Protein AF-A0A2Y9LVT1-F1 (afdb_monomer_lite)

pLDDT: mean 80.11, std 20.5, range [36.34, 97.75]

Secondary structure (DSSP, 8-state):
-------------------PPPGGG-HHHHHHHHHHHHHHHHHHHHHHHHHHHTPPPP-SS--HHHHHHHHHHHHHHHHHHHHHHHHHHHHHHHHHHHHHHHHHHH-TT-HHHHHHHHHHHHHHHHHHHHHHHHHHHHHHHHHHHHHHTHHHHH--S--GGGGG-

Foldseek 3Di:
DDDDDDDPPPPPPPDDPQPDPPPVPDVVVVVVLVVVLVVLLVVLVVVLVLLVVLQDDDDPDLCQLVVLSVVLNVLSVVVNVVSVVVVVVVVVLVVVLVVLSVVCSVCVVPCVSVVVNVVSVVVVVVVSVVVVVVSVVSVVVSVVSCVVSVVSSNPVGDDPVVVPD

InterPro domains:
  IPR003186 Proteasome activator PA28, C-terminal domain [PF02252] (46-162)
  IPR009077 Proteasome activator PA28 [PTHR10660] (46-165)
  IPR036252 Proteasome activator superfamily [SSF47216] (45-164)
  IPR036997 Proteasome activator PA28, C-terminal domain superfamily [G3DSA:1.20.120.180] (32-158)

Organism: Delphinapterus leucas (NCBI:txid9749)

Sequence (165 aa):
MGKLAGSLRNSSISFPSTPRPPVLISGDLQKRPRSSYVYFGLLTLQVKMWVQLLIPRIEDGNNFGVSIQEETVAELRTVESEAASYLDQISRYYITRAKLVSKIAKYPHVEDYRRTVTEIDEKEYISLRLIISELRNQYVTLHDMILKNIEKIKRPRSSNAETLY

Radius of gyration: 28.28 Å; chains: 1; bounding box: 69×36×105 Å

Structure (mmCIF, N/CA/C/O backbone):
data_AF-A0A2Y9LVT1-F1
#
_entry.id   AF-A0A2Y9LVT1-F1
#
loop_
_atom_site.group_PDB
_atom_site.id
_atom_site.type_symbol
_atom_site.label_atom_id
_atom_site.label_alt_id
_atom_site.label_comp_id
_atom_site.label_asym_id
_atom_site.label_entity_id
_atom_site.label_seq_id
_atom_site.pdbx_PDB_ins_code
_atom_site.Cartn_x
_atom_site.Cartn_y
_atom_site.Cartn_z
_atom_site.occupancy
_atom_site.B_iso_or_equiv
_atom_site.auth_seq_id
_atom_site.auth_comp_id
_atom_site.auth_asym_id
_atom_site.auth_atom_id
_atom_site.pdbx_PDB_model_num
ATOM 1 N N . MET A 1 1 ? -35.784 -26.042 62.920 1.00 41.91 1 MET A N 1
ATOM 2 C CA . MET A 1 1 ? -35.788 -26.937 61.742 1.00 41.91 1 MET A CA 1
ATOM 3 C C . MET A 1 1 ? -37.006 -26.537 60.903 1.00 41.91 1 MET A C 1
ATOM 5 O O . MET A 1 1 ? -38.100 -26.892 61.294 1.00 41.91 1 MET A O 1
ATOM 9 N N . GLY A 1 2 ? -36.978 -25.564 59.982 1.00 36.59 2 GLY A N 1
ATOM 10 C CA . GLY A 1 2 ? -36.187 -25.468 58.742 1.00 36.59 2 GLY A CA 1
ATOM 11 C C . GLY A 1 2 ? -36.855 -26.337 57.660 1.00 36.59 2 GLY A C 1
ATOM 12 O O . GLY A 1 2 ? -37.036 -27.512 57.923 1.00 36.59 2 GLY A O 1
ATOM 13 N N . LYS A 1 3 ? -37.264 -25.894 56.464 1.00 39.81 3 LYS A N 1
ATOM 14 C CA . LYS A 1 3 ? -37.163 -24.628 55.719 1.00 39.81 3 LYS A CA 1
ATOM 15 C C . LYS A 1 3 ? -38.297 -24.591 54.674 1.00 39.81 3 LYS A C 1
ATOM 17 O O . LYS A 1 3 ? -38.760 -2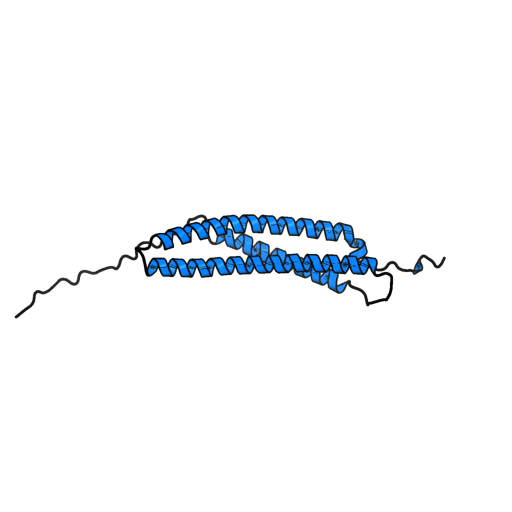5.627 54.211 1.00 39.81 3 LYS A O 1
ATOM 22 N N . LEU A 1 4 ? -38.683 -23.369 54.318 1.00 37.81 4 LEU A N 1
ATOM 23 C CA . LEU A 1 4 ? -39.659 -22.969 53.304 1.00 37.81 4 LEU A CA 1
ATOM 24 C C . LEU A 1 4 ? -39.306 -23.489 51.898 1.00 37.81 4 LEU A C 1
ATOM 26 O O . LEU A 1 4 ? -38.165 -23.354 51.453 1.00 37.81 4 LEU A O 1
ATOM 30 N N . ALA A 1 5 ? -40.306 -24.012 51.185 1.00 40.06 5 ALA A N 1
ATOM 31 C CA . ALA A 1 5 ? -40.235 -24.333 49.763 1.00 40.06 5 ALA A CA 1
ATOM 32 C C . ALA A 1 5 ? -40.206 -23.031 48.939 1.00 40.06 5 ALA A C 1
ATOM 34 O O . ALA A 1 5 ? -41.233 -22.415 48.658 1.00 40.06 5 ALA A O 1
ATOM 35 N N . GLY A 1 6 ? -38.997 -22.575 48.611 1.00 37.78 6 GLY A N 1
ATOM 36 C CA . GLY A 1 6 ? -38.748 -21.410 47.772 1.00 37.78 6 GLY A CA 1
ATOM 37 C C . GLY A 1 6 ? -38.810 -21.754 46.285 1.00 37.78 6 GLY A C 1
ATOM 38 O O . GLY A 1 6 ? -37.957 -22.466 45.769 1.00 37.78 6 GLY A O 1
ATOM 39 N N . SER A 1 7 ? -39.820 -21.194 45.623 1.00 36.34 7 SER A N 1
ATOM 40 C CA . SER A 1 7 ? -39.948 -20.936 44.185 1.00 36.34 7 SER A CA 1
ATOM 41 C C . SER A 1 7 ? -38.608 -20.819 43.433 1.00 36.34 7 SER A C 1
ATOM 43 O O . SER A 1 7 ? -37.961 -19.770 43.481 1.00 36.34 7 SER A O 1
ATOM 45 N N . LEU A 1 8 ? -38.260 -21.830 42.631 1.00 38.47 8 LEU A N 1
ATOM 46 C CA . LEU A 1 8 ? -37.285 -21.706 41.543 1.00 38.47 8 LEU A CA 1
ATOM 47 C C . LEU A 1 8 ? -37.910 -20.853 40.430 1.00 38.47 8 LEU A C 1
ATOM 49 O O . LEU A 1 8 ? -38.498 -21.354 39.476 1.00 38.47 8 LEU A O 1
ATOM 53 N N . ARG A 1 9 ? -37.836 -19.529 40.590 1.00 41.75 9 ARG A N 1
ATOM 54 C CA . ARG A 1 9 ? -38.089 -18.599 39.491 1.00 41.75 9 ARG A CA 1
ATOM 55 C C . ARG A 1 9 ? -36.982 -18.794 38.459 1.00 41.75 9 ARG A C 1
ATOM 57 O O . ARG A 1 9 ? -35.812 -18.620 38.785 1.00 41.75 9 ARG A O 1
ATOM 64 N N . ASN A 1 10 ? -37.387 -19.120 37.233 1.00 38.12 10 ASN A N 1
ATOM 65 C CA . ASN A 1 10 ? -36.616 -18.939 36.007 1.00 38.12 10 ASN A CA 1
ATOM 66 C C . ASN A 1 10 ? -35.956 -17.552 36.009 1.00 38.12 10 ASN A C 1
ATOM 68 O O . ASN A 1 10 ? -36.576 -16.555 35.643 1.00 38.12 10 ASN A O 1
ATOM 72 N N . SER A 1 11 ? -34.693 -17.477 36.408 1.00 38.66 11 SER A N 1
ATOM 73 C CA . SER A 1 11 ? -33.823 -16.357 36.083 1.00 38.66 11 SER A CA 1
ATOM 74 C C . SER A 1 11 ? -33.306 -16.587 34.668 1.00 38.66 11 SER A C 1
ATOM 76 O O . SER A 1 11 ? -32.186 -17.039 34.446 1.00 38.66 11 SER A O 1
ATOM 78 N N . SER A 1 12 ? -3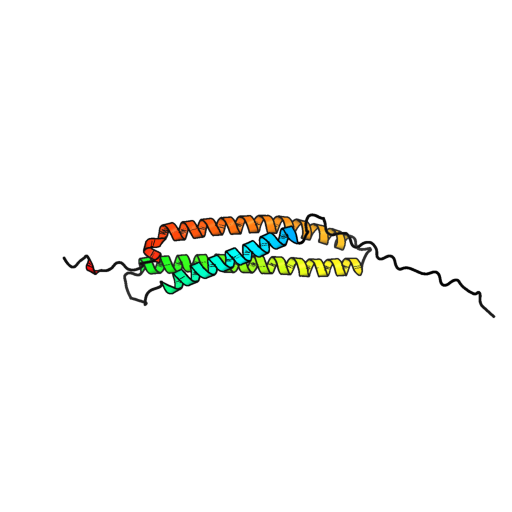4.152 -16.287 33.683 1.00 38.59 12 SER A N 1
ATOM 79 C CA . SER A 1 12 ? -33.687 -15.977 32.336 1.00 38.59 12 SER A CA 1
ATOM 80 C C . SER A 1 12 ? -32.721 -14.802 32.458 1.00 38.59 12 SER A C 1
ATOM 82 O O . SER A 1 12 ? -33.143 -13.662 32.648 1.00 38.59 12 SER A O 1
ATOM 84 N N . ILE A 1 13 ? -31.423 -15.108 32.430 1.00 40.22 13 ILE A N 1
ATOM 85 C CA . ILE A 1 13 ? -30.342 -14.134 32.331 1.00 40.22 13 ILE A CA 1
ATOM 86 C C . ILE A 1 13 ? -30.591 -13.366 31.035 1.00 40.22 13 ILE A C 1
ATOM 88 O O . ILE A 1 13 ? -30.321 -13.857 29.938 1.00 40.22 13 ILE A O 1
ATOM 92 N N . SER A 1 14 ? -31.174 -12.178 31.150 1.00 38.44 14 SER A N 1
ATOM 93 C CA . SER A 1 14 ? -31.242 -11.239 30.048 1.00 38.44 14 SER A CA 1
ATOM 94 C C . SER A 1 14 ? -29.830 -10.713 29.833 1.00 38.44 14 SER A C 1
ATOM 96 O O . SER A 1 14 ? -29.314 -9.905 30.604 1.00 38.44 14 SER A O 1
ATOM 98 N N . PHE A 1 15 ? -29.168 -11.204 28.785 1.00 37.00 15 PHE A N 1
ATOM 99 C CA . PHE A 1 15 ? -27.985 -10.530 28.274 1.00 37.00 15 PHE A CA 1
ATOM 100 C C . PHE A 1 15 ? -28.391 -9.086 27.952 1.00 37.00 15 PHE A C 1
ATOM 102 O O . PHE A 1 15 ? -29.351 -8.895 27.195 1.00 37.00 15 PHE A O 1
ATOM 109 N N . PRO A 1 16 ? -27.708 -8.065 28.504 1.00 41.47 16 PRO A N 1
ATOM 110 C CA . PRO A 1 16 ? -27.876 -6.707 28.022 1.00 41.47 16 PRO A CA 1
ATOM 111 C C . PRO A 1 16 ? -27.631 -6.757 26.523 1.00 41.47 16 PRO A C 1
ATOM 113 O O . PRO A 1 16 ? -26.606 -7.294 26.095 1.00 41.47 16 PRO A O 1
ATOM 116 N N . SER A 1 17 ? -28.589 -6.269 25.734 1.00 47.09 17 SER A N 1
ATOM 117 C CA . SER A 1 17 ? -28.469 -6.209 24.283 1.00 47.09 17 SER A CA 1
ATOM 118 C C . SER A 1 17 ? -27.091 -5.656 23.950 1.00 47.09 17 SER A C 1
ATOM 120 O O . SER A 1 17 ? -26.797 -4.502 24.276 1.00 47.09 17 SER A O 1
ATOM 122 N N . THR A 1 18 ? -26.229 -6.498 23.370 1.00 51.34 18 THR A N 1
ATOM 123 C CA . THR A 1 18 ? -24.938 -6.057 22.849 1.00 51.34 18 THR A CA 1
ATOM 124 C C . THR A 1 18 ? -25.219 -4.810 22.024 1.00 51.34 18 THR A C 1
ATOM 126 O O . THR A 1 18 ? -26.148 -4.875 21.206 1.00 51.34 18 THR A O 1
ATOM 129 N N . PRO A 1 19 ? -24.520 -3.683 22.250 1.00 48.72 19 PRO A N 1
ATOM 130 C CA . PRO A 1 19 ? -24.748 -2.488 21.455 1.00 48.72 19 PRO A CA 1
ATOM 131 C C . PRO A 1 19 ? -24.665 -2.913 19.994 1.00 48.72 19 PRO A C 1
ATOM 133 O O . PRO A 1 19 ? -23.647 -3.461 19.559 1.00 48.72 19 PRO A O 1
ATOM 136 N N . ARG A 1 20 ? -25.795 -2.796 19.282 1.00 47.16 20 ARG A N 1
ATOM 137 C CA . ARG A 1 20 ? -25.842 -3.146 17.865 1.00 47.16 20 ARG A CA 1
ATOM 138 C C . ARG A 1 20 ? -24.745 -2.310 17.214 1.00 47.16 20 ARG A C 1
ATOM 140 O O . ARG A 1 20 ? -24.685 -1.113 17.509 1.00 47.16 20 ARG A O 1
ATOM 147 N N . PRO A 1 21 ? -23.859 -2.908 16.399 1.00 47.62 21 PRO A N 1
ATOM 148 C CA . PRO A 1 21 ? -22.918 -2.103 15.642 1.00 47.62 21 PRO A CA 1
ATOM 149 C C . PRO A 1 21 ? -23.726 -1.025 14.909 1.00 47.62 21 PRO A C 1
ATOM 151 O O . PRO A 1 21 ? -24.839 -1.326 14.452 1.00 47.62 21 PRO A O 1
ATOM 154 N N . PRO A 1 22 ? -23.231 0.222 14.835 1.00 49.50 22 PRO A N 1
ATOM 155 C CA . PRO A 1 22 ? -23.868 1.234 14.015 1.00 49.50 22 PRO A CA 1
ATOM 156 C C . PRO A 1 22 ? -24.147 0.616 12.645 1.00 49.50 22 PRO A C 1
ATOM 158 O O . PRO A 1 22 ? -23.262 -0.008 12.059 1.00 49.50 22 PRO A O 1
ATOM 161 N N . VAL A 1 23 ? -25.374 0.770 12.141 1.00 48.81 23 VAL A N 1
ATOM 162 C CA . VAL A 1 23 ? -25.837 0.230 10.842 1.00 48.81 23 VAL A CA 1
ATOM 163 C C . VAL A 1 23 ? -24.877 0.593 9.687 1.00 48.81 23 VAL A C 1
ATOM 165 O O . VAL A 1 23 ? -24.838 -0.070 8.656 1.00 48.81 23 VAL A O 1
ATOM 168 N N . LEU A 1 24 ? -24.040 1.610 9.901 1.00 47.22 24 LEU A N 1
ATOM 169 C CA . LEU A 1 24 ? -23.020 2.142 9.002 1.00 47.22 24 LEU A CA 1
ATOM 170 C C . LEU A 1 24 ? -21.750 1.277 8.862 1.00 47.22 24 LEU A C 1
ATOM 172 O O . LEU A 1 24 ? -21.034 1.441 7.880 1.00 47.22 24 LEU A O 1
ATOM 176 N N . ILE A 1 25 ? -21.490 0.331 9.772 1.00 50.56 25 ILE A N 1
ATOM 177 C CA . ILE A 1 25 ? -20.399 -0.661 9.662 1.00 50.56 25 ILE A CA 1
ATOM 178 C C . ILE A 1 25 ? -21.013 -2.051 9.427 1.00 50.56 25 ILE A C 1
ATOM 180 O O . ILE A 1 25 ? -20.688 -3.043 10.078 1.00 50.56 25 ILE A O 1
ATOM 184 N N . SER A 1 26 ? -21.975 -2.135 8.503 1.00 46.28 26 SER A N 1
ATOM 185 C CA . SER A 1 26 ? -22.316 -3.421 7.890 1.00 46.28 26 SER A CA 1
ATOM 186 C C . SER A 1 26 ? -21.101 -3.914 7.101 1.00 46.28 26 SER A C 1
ATOM 188 O O . SER A 1 26 ? -20.382 -3.118 6.489 1.00 46.28 26 SER A O 1
ATOM 190 N N . GLY A 1 27 ? -20.898 -5.234 7.052 1.00 50.47 27 GLY A N 1
ATOM 191 C CA . GLY A 1 27 ? -19.828 -5.864 6.274 1.00 50.47 27 GLY A CA 1
ATOM 192 C C . GLY A 1 27 ? -19.776 -5.414 4.807 1.00 50.47 27 GLY A C 1
ATOM 193 O O . GLY A 1 27 ? -18.745 -5.565 4.164 1.00 50.47 27 GLY A O 1
ATOM 194 N N . ASP A 1 28 ? -20.834 -4.808 4.274 1.00 48.69 28 ASP A N 1
ATOM 195 C CA . ASP A 1 28 ? -20.912 -4.319 2.897 1.00 48.69 28 ASP A CA 1
ATOM 196 C C . ASP A 1 28 ? -20.039 -3.086 2.612 1.00 48.69 28 ASP A C 1
ATOM 198 O O . ASP A 1 28 ? -19.485 -2.986 1.513 1.00 48.69 28 ASP A O 1
ATOM 202 N N . LEU A 1 29 ? -19.824 -2.195 3.591 1.00 51.38 29 LEU A N 1
ATOM 203 C CA . LEU A 1 29 ? -18.945 -1.027 3.418 1.00 51.38 29 LEU A CA 1
ATOM 204 C C . LEU A 1 29 ? -17.455 -1.393 3.464 1.00 51.38 29 LEU A C 1
ATOM 206 O O . LEU A 1 29 ? -16.643 -0.637 2.946 1.00 51.38 29 LEU A O 1
ATOM 210 N N . GLN A 1 30 ? -17.099 -2.558 4.019 1.00 53.25 30 GLN A N 1
ATOM 211 C CA . GLN A 1 30 ? -15.710 -3.032 4.136 1.00 53.25 30 GLN A CA 1
ATOM 212 C C . GLN A 1 30 ? -15.376 -4.186 3.171 1.00 53.25 30 GLN A C 1
ATOM 214 O O . GLN A 1 30 ? -14.218 -4.343 2.779 1.00 53.25 30 GLN A O 1
ATOM 219 N N . LYS A 1 31 ? -16.384 -4.927 2.684 1.00 56.84 31 LYS A N 1
ATOM 220 C CA . LYS A 1 31 ? -16.257 -5.875 1.558 1.00 56.84 31 LYS A CA 1
ATOM 221 C C . LYS A 1 31 ? -15.832 -5.178 0.265 1.00 56.84 31 LYS A C 1
ATOM 223 O O . LYS A 1 31 ? -14.961 -5.693 -0.431 1.00 56.84 31 LYS A O 1
ATOM 228 N N . ARG A 1 32 ? -16.417 -4.013 -0.049 1.00 58.69 32 ARG A N 1
ATOM 229 C CA . ARG A 1 32 ? -16.071 -3.248 -1.261 1.00 58.69 32 ARG A CA 1
ATOM 230 C C . ARG A 1 32 ? -14.599 -2.796 -1.266 1.00 58.69 32 ARG A C 1
ATOM 232 O O . ARG A 1 32 ? -13.913 -3.151 -2.216 1.00 58.69 32 ARG A O 1
ATOM 239 N N . PRO A 1 33 ? -14.074 -2.139 -0.210 1.00 57.25 33 PRO A N 1
ATOM 240 C CA . PRO A 1 33 ? -12.654 -1.829 -0.090 1.00 57.25 33 PRO A CA 1
ATOM 241 C C . PRO A 1 33 ? -11.778 -3.072 -0.204 1.00 57.25 33 PRO A C 1
ATOM 243 O O . PRO A 1 33 ? -10.882 -3.074 -1.032 1.00 57.25 33 PRO A O 1
ATOM 246 N N . ARG A 1 34 ? -12.064 -4.157 0.543 1.00 60.09 34 ARG A N 1
ATOM 247 C CA . ARG A 1 34 ? -11.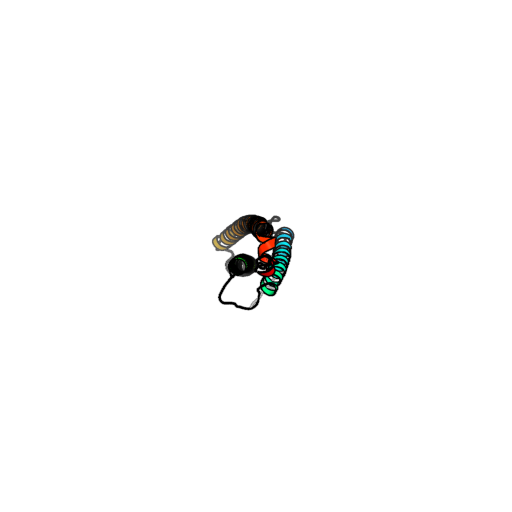311 -5.429 0.448 1.00 60.09 34 ARG A CA 1
ATOM 248 C C . ARG A 1 34 ? -11.198 -5.941 -0.980 1.00 60.09 34 ARG A C 1
ATOM 250 O O . ARG A 1 34 ? -10.104 -6.285 -1.407 1.00 60.09 34 ARG A O 1
ATOM 257 N N . SER A 1 35 ? -12.303 -5.946 -1.718 1.00 62.72 35 SER A N 1
ATOM 258 C CA . SER A 1 35 ? -12.292 -6.319 -3.129 1.00 62.72 35 SER A CA 1
ATOM 259 C C . SER A 1 35 ? -11.408 -5.373 -3.946 1.00 62.72 35 SER A C 1
ATOM 261 O O . SER A 1 35 ? -10.570 -5.844 -4.706 1.00 62.72 35 SER A O 1
ATOM 263 N N . SER A 1 36 ? -11.543 -4.057 -3.764 1.00 65.50 36 SER A N 1
ATOM 264 C CA . SER A 1 36 ? -10.721 -3.059 -4.457 1.00 65.50 36 SER A CA 1
ATOM 265 C C . SER A 1 36 ? -9.224 -3.192 -4.151 1.00 65.50 36 SER A C 1
ATOM 267 O O . SER A 1 36 ? -8.433 -3.111 -5.082 1.00 65.50 36 SER A O 1
ATOM 269 N N . TYR A 1 37 ? -8.824 -3.462 -2.900 1.00 64.50 37 TYR A N 1
ATOM 270 C CA . TYR A 1 37 ? -7.423 -3.712 -2.525 1.00 64.50 37 TYR A CA 1
ATOM 271 C C . TYR A 1 37 ? -6.860 -4.944 -3.224 1.00 64.50 37 TYR A C 1
ATOM 273 O O . TYR A 1 37 ? -5.736 -4.913 -3.710 1.00 64.50 37 TYR A O 1
ATOM 281 N N . VAL A 1 38 ? -7.636 -6.030 -3.276 1.00 68.69 38 VAL A N 1
ATOM 282 C CA . VAL A 1 38 ? -7.200 -7.279 -3.908 1.00 68.69 38 VAL A CA 1
ATOM 283 C C . VAL A 1 38 ? -7.052 -7.088 -5.414 1.00 68.69 38 VAL A C 1
ATOM 285 O O . VAL A 1 38 ? -6.027 -7.466 -5.969 1.00 68.69 38 VAL A O 1
ATOM 288 N N . TYR A 1 39 ? -8.023 -6.453 -6.077 1.00 71.38 39 TYR A N 1
ATOM 289 C CA . TYR A 1 39 ? -7.924 -6.176 -7.512 1.00 71.38 39 TYR A CA 1
ATOM 290 C C . TYR A 1 39 ? -6.782 -5.213 -7.841 1.00 71.38 39 TYR A C 1
ATOM 292 O O . TYR A 1 39 ? -6.023 -5.473 -8.771 1.00 71.38 39 TYR A O 1
ATOM 300 N N . PHE A 1 40 ? -6.629 -4.136 -7.068 1.00 74.12 40 PHE A N 1
ATOM 301 C CA . PHE A 1 40 ? -5.540 -3.183 -7.253 1.00 74.12 40 PHE A CA 1
ATOM 302 C C . PHE A 1 40 ? -4.175 -3.835 -7.006 1.00 74.12 40 PHE A C 1
ATOM 304 O O . PHE A 1 40 ? -3.288 -3.725 -7.844 1.00 74.12 40 PHE A O 1
ATOM 311 N N . GLY A 1 41 ? -4.028 -4.602 -5.923 1.00 71.88 41 GLY A N 1
ATOM 312 C CA . GLY A 1 41 ? -2.803 -5.339 -5.621 1.00 71.88 41 GLY A CA 1
ATOM 313 C C . GLY A 1 41 ? -2.441 -6.355 -6.707 1.00 71.88 41 GLY A C 1
ATOM 314 O O . GLY A 1 41 ? -1.292 -6.403 -7.137 1.00 71.88 41 GLY A O 1
ATOM 315 N N . LEU A 1 42 ? -3.414 -7.124 -7.210 1.00 75.12 42 LEU A N 1
ATOM 316 C CA . LEU A 1 42 ? -3.192 -8.068 -8.312 1.00 75.12 42 LEU A CA 1
ATOM 317 C C . LEU A 1 42 ? -2.770 -7.359 -9.604 1.00 75.12 42 LEU A C 1
ATOM 319 O O . LEU A 1 42 ? -1.868 -7.837 -10.290 1.00 75.12 42 LEU A O 1
ATOM 323 N N . LEU A 1 43 ? -3.384 -6.218 -9.922 1.00 78.06 43 LEU A N 1
ATOM 324 C CA . LEU A 1 43 ? -3.026 -5.430 -11.098 1.00 78.06 43 LEU A CA 1
ATOM 325 C C . LEU A 1 43 ? -1.601 -4.867 -10.983 1.00 78.06 43 LEU A C 1
ATOM 327 O O . LEU A 1 43 ? -0.796 -5.049 -11.896 1.00 78.06 43 LEU A O 1
ATOM 331 N N . THR A 1 44 ? -1.260 -4.248 -9.851 1.00 79.12 44 THR A N 1
ATOM 332 C CA . THR A 1 44 ? 0.084 -3.708 -9.585 1.00 79.12 44 THR A CA 1
ATOM 333 C C . THR A 1 44 ? 1.148 -4.807 -9.650 1.00 79.12 44 THR A C 1
ATOM 335 O O . THR A 1 44 ? 2.198 -4.613 -10.263 1.00 79.12 44 THR A O 1
ATOM 338 N N . LEU A 1 45 ? 0.859 -5.998 -9.111 1.00 82.25 45 LEU A N 1
ATOM 339 C CA . LEU A 1 45 ? 1.733 -7.172 -9.206 1.00 82.25 45 LEU A CA 1
ATOM 340 C C . LEU A 1 45 ? 1.976 -7.609 -10.654 1.00 82.25 45 LEU A C 1
ATOM 342 O O . LEU A 1 45 ? 3.120 -7.863 -11.029 1.00 82.25 45 LEU A O 1
ATOM 346 N N . GLN A 1 46 ? 0.922 -7.688 -11.470 1.00 87.50 46 GLN A N 1
ATOM 347 C CA . GLN A 1 46 ? 1.033 -8.071 -12.880 1.00 87.50 46 GLN A CA 1
ATOM 348 C C . GLN A 1 46 ? 1.892 -7.078 -13.667 1.00 87.50 46 GLN A C 1
ATOM 350 O O . GLN A 1 46 ? 2.785 -7.491 -14.407 1.00 87.50 46 GLN A O 1
ATOM 355 N N . VAL A 1 47 ? 1.668 -5.777 -13.470 1.00 85.88 47 VAL A N 1
ATOM 356 C CA . VAL A 1 47 ? 2.439 -4.718 -14.131 1.00 85.88 47 VAL A CA 1
ATOM 357 C C . VAL A 1 47 ? 3.900 -4.735 -13.677 1.00 85.88 47 VAL A C 1
ATOM 359 O O . VAL A 1 47 ? 4.795 -4.702 -14.518 1.00 85.88 47 VAL A O 1
ATOM 362 N N . LYS A 1 48 ? 4.164 -4.866 -12.371 1.00 91.38 48 LYS A N 1
ATOM 363 C CA . LYS A 1 48 ? 5.527 -4.984 -11.827 1.00 91.38 48 LYS A CA 1
ATOM 364 C C . LYS A 1 48 ? 6.272 -6.161 -12.443 1.00 91.38 48 LYS A C 1
ATOM 366 O O . LYS A 1 48 ? 7.389 -5.986 -12.921 1.00 91.38 48 LYS A O 1
ATOM 371 N N . MET A 1 49 ? 5.645 -7.337 -12.473 1.00 91.81 49 MET A N 1
ATOM 372 C CA . MET A 1 49 ? 6.236 -8.527 -13.085 1.00 91.81 49 MET A CA 1
ATOM 373 C C . MET A 1 49 ? 6.515 -8.316 -14.572 1.00 91.81 49 MET A C 1
ATOM 375 O O . MET A 1 49 ? 7.587 -8.681 -15.044 1.00 91.81 49 MET A O 1
ATOM 379 N N . TRP A 1 50 ? 5.593 -7.685 -15.302 1.00 94.69 50 TRP A N 1
ATOM 380 C CA . TRP A 1 50 ? 5.791 -7.362 -16.712 1.00 94.69 50 TRP A CA 1
ATOM 381 C C . TRP A 1 50 ? 7.009 -6.455 -16.936 1.00 94.69 50 TRP A C 1
ATOM 383 O O . TRP A 1 50 ? 7.855 -6.790 -17.761 1.00 94.69 50 TRP A O 1
ATOM 393 N N . VAL A 1 51 ? 7.158 -5.367 -16.169 1.00 91.25 51 VAL A N 1
ATOM 394 C CA . VAL A 1 51 ? 8.329 -4.477 -16.287 1.00 91.25 51 VAL A CA 1
ATOM 395 C C . VAL A 1 51 ? 9.617 -5.202 -15.885 1.00 91.25 51 VAL A C 1
ATOM 397 O O . VAL A 1 51 ? 10.612 -5.104 -16.596 1.00 91.25 51 VAL A O 1
ATOM 400 N N . GLN A 1 52 ? 9.607 -5.981 -14.797 1.00 92.56 52 GLN A N 1
ATOM 401 C CA . GLN A 1 52 ? 10.785 -6.732 -14.343 1.00 92.56 52 GLN A CA 1
ATOM 402 C C . GLN A 1 52 ? 11.290 -7.736 -15.386 1.00 92.56 52 GLN A C 1
ATOM 404 O O . GLN A 1 52 ? 12.497 -7.896 -15.541 1.00 92.56 52 GLN A O 1
ATOM 409 N N . LEU A 1 53 ? 10.385 -8.396 -16.113 1.00 93.56 53 LEU A N 1
ATOM 410 C CA . LEU A 1 53 ? 10.741 -9.345 -17.172 1.00 93.56 53 LEU A CA 1
ATOM 411 C C . LEU A 1 53 ? 11.298 -8.666 -18.434 1.00 93.56 53 LEU A C 1
ATOM 413 O O . LEU A 1 53 ? 11.914 -9.338 -19.258 1.00 93.56 53 LEU A O 1
ATOM 417 N N . LEU A 1 54 ? 11.090 -7.356 -18.590 1.00 93.94 54 LEU A N 1
ATOM 418 C CA . LEU A 1 54 ? 11.630 -6.559 -19.693 1.00 93.94 54 LEU A CA 1
ATOM 419 C C . LEU A 1 54 ? 13.008 -5.958 -19.390 1.00 93.94 54 LEU A C 1
ATOM 421 O O . LEU A 1 54 ? 13.600 -5.345 -20.283 1.00 93.94 54 LEU A O 1
ATOM 425 N N . ILE A 1 55 ? 13.524 -6.112 -18.166 1.00 93.25 55 ILE A N 1
ATOM 426 C CA . ILE A 1 55 ? 14.868 -5.646 -17.813 1.00 93.25 55 ILE A CA 1
ATOM 427 C C . ILE A 1 55 ? 15.897 -6.479 -18.599 1.00 93.25 55 ILE A C 1
ATOM 429 O O . ILE A 1 55 ? 15.929 -7.706 -18.463 1.00 93.25 55 ILE A O 1
ATOM 433 N N . PRO A 1 56 ? 16.734 -5.851 -19.446 1.00 93.50 56 PRO A N 1
ATOM 434 C CA . PRO A 1 56 ? 17.680 -6.558 -20.296 1.00 93.50 56 PRO A CA 1
ATOM 435 C C . PRO A 1 56 ? 18.908 -7.016 -19.497 1.00 93.50 56 PRO A C 1
ATOM 437 O O . PRO A 1 56 ? 19.126 -6.628 -18.350 1.00 93.50 56 PRO A O 1
ATOM 440 N N . ARG A 1 57 ? 19.767 -7.821 -20.130 1.00 93.50 57 ARG A N 1
ATOM 441 C CA . ARG A 1 57 ? 21.057 -8.229 -19.553 1.00 93.50 57 ARG A CA 1
ATOM 442 C C . ARG A 1 57 ? 21.889 -7.003 -19.157 1.00 93.50 57 ARG A C 1
ATOM 444 O O . ARG A 1 57 ? 21.932 -6.036 -19.909 1.00 93.50 57 ARG A O 1
ATOM 451 N N . ILE A 1 58 ? 22.593 -7.063 -18.030 1.00 92.06 58 ILE A N 1
ATOM 452 C CA . ILE A 1 58 ? 23.503 -5.999 -17.572 1.00 92.06 58 ILE A CA 1
ATOM 453 C C . ILE A 1 58 ? 24.609 -5.749 -18.613 1.00 92.06 58 ILE A C 1
ATOM 455 O O . ILE A 1 58 ? 25.210 -6.698 -19.117 1.00 92.06 58 ILE A O 1
ATOM 459 N N . GLU A 1 59 ? 24.860 -4.474 -18.916 1.00 90.25 59 GLU A N 1
ATOM 460 C CA . GLU A 1 59 ? 25.916 -3.984 -19.815 1.00 90.25 59 GLU A CA 1
ATOM 461 C C . GLU A 1 59 ? 26.522 -2.695 -19.239 1.00 90.25 59 GLU A C 1
ATOM 463 O O . GLU A 1 59 ? 25.868 -2.003 -18.458 1.00 90.25 59 GLU A O 1
ATOM 468 N N . ASP A 1 60 ? 27.744 -2.343 -19.645 1.00 84.69 60 ASP A N 1
ATOM 469 C CA . ASP A 1 60 ? 28.469 -1.177 -1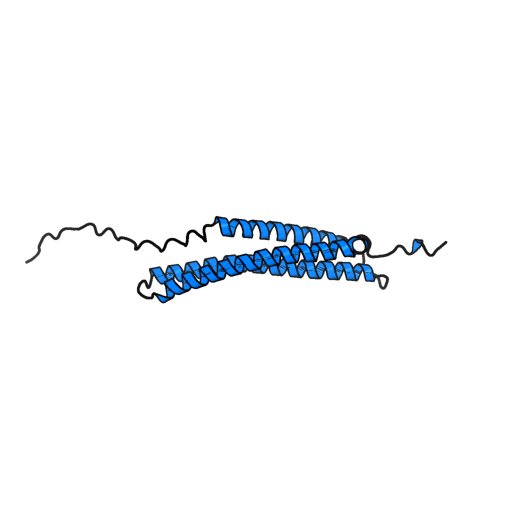9.110 1.00 84.69 60 ASP A CA 1
ATOM 470 C C . ASP A 1 60 ? 27.920 0.179 -19.601 1.00 84.69 60 ASP A C 1
ATOM 472 O O . ASP A 1 60 ? 28.206 1.220 -19.011 1.00 84.69 60 ASP A O 1
ATOM 476 N N . GLY A 1 61 ? 27.113 0.198 -20.668 1.00 88.38 61 GLY A N 1
ATOM 477 C CA . GLY A 1 61 ? 26.617 1.424 -21.299 1.00 88.38 61 GLY A CA 1
ATOM 478 C C . GLY A 1 61 ? 25.175 1.324 -21.798 1.00 88.38 61 GLY A C 1
ATOM 479 O O . GLY A 1 61 ? 24.567 0.259 -21.791 1.00 88.38 61 GLY A O 1
ATOM 480 N N . ASN A 1 62 ? 24.618 2.456 -22.245 1.00 89.38 62 ASN A N 1
ATOM 481 C CA . ASN A 1 62 ? 23.240 2.562 -22.755 1.00 89.38 62 ASN A CA 1
ATOM 482 C C . ASN A 1 62 ? 22.153 2.151 -21.733 1.00 89.38 62 ASN A C 1
ATOM 484 O O . ASN A 1 62 ? 21.129 1.565 -22.081 1.00 89.38 62 ASN A O 1
ATOM 488 N N . ASN A 1 63 ? 22.369 2.465 -20.451 1.00 93.94 63 ASN A N 1
ATOM 489 C CA . ASN A 1 63 ? 21.484 2.048 -19.356 1.00 93.94 63 ASN A CA 1
ATOM 490 C C . ASN A 1 63 ? 20.402 3.076 -18.986 1.00 93.94 63 ASN A C 1
ATOM 492 O O . ASN A 1 63 ? 19.657 2.846 -18.044 1.00 93.94 63 ASN A O 1
ATOM 496 N N . PHE A 1 64 ? 20.253 4.179 -19.728 1.00 95.31 64 PHE A N 1
ATOM 497 C CA . PHE A 1 64 ? 19.233 5.194 -19.421 1.00 95.31 64 PHE A CA 1
ATOM 498 C C . PHE A 1 64 ? 17.800 4.633 -19.453 1.00 95.31 64 PHE A C 1
ATOM 500 O O . PHE A 1 64 ? 16.991 4.916 -18.577 1.00 95.31 64 PHE A O 1
ATOM 507 N N . GLY A 1 65 ? 17.456 3.807 -20.447 1.00 95.44 65 GLY A N 1
ATOM 508 C CA . GLY A 1 65 ? 16.137 3.166 -20.449 1.00 95.44 65 GLY A CA 1
ATOM 509 C C . GLY A 1 65 ? 15.997 2.091 -19.369 1.00 95.44 65 GLY A C 1
ATOM 510 O O . GLY A 1 65 ? 14.896 1.879 -18.873 1.00 95.44 65 GLY A O 1
ATOM 511 N N . VAL A 1 66 ? 17.104 1.458 -18.966 1.00 96.12 66 VAL A N 1
ATOM 512 C CA . VAL A 1 66 ? 17.121 0.484 -17.864 1.00 96.12 66 VAL A CA 1
ATO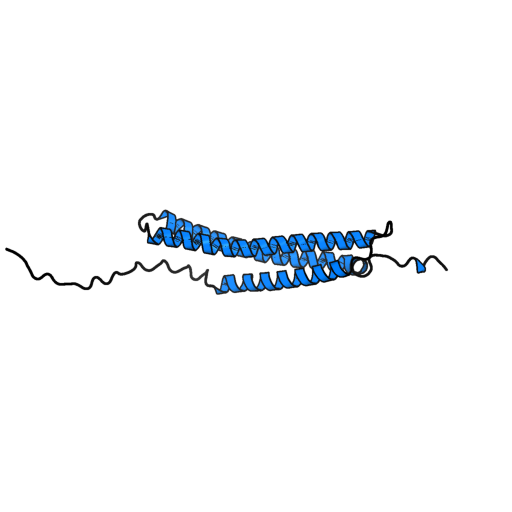M 513 C C . VAL A 1 66 ? 16.855 1.188 -16.532 1.00 96.12 66 VAL A C 1
ATOM 515 O O . VAL A 1 66 ? 16.019 0.718 -15.771 1.00 96.12 66 VAL A O 1
ATOM 518 N N . SER A 1 67 ? 17.446 2.364 -16.284 1.00 96.75 67 SER A N 1
ATOM 519 C CA . SER A 1 67 ? 17.167 3.133 -15.063 1.00 96.75 67 SER A CA 1
ATOM 520 C C . SER A 1 67 ? 15.705 3.584 -14.978 1.00 96.75 67 SER A C 1
ATOM 522 O O . SER A 1 67 ? 15.130 3.578 -13.897 1.00 96.75 67 SER A O 1
ATOM 524 N N . ILE A 1 68 ? 15.062 3.894 -16.113 1.00 97.00 68 ILE A N 1
ATOM 525 C CA . ILE A 1 68 ? 13.614 4.181 -16.156 1.00 97.00 68 ILE A CA 1
ATOM 526 C C . ILE A 1 68 ? 12.790 2.944 -15.758 1.00 97.00 68 ILE A C 1
ATOM 528 O O . ILE A 1 68 ? 11.800 3.061 -15.030 1.00 97.00 68 ILE A O 1
ATOM 532 N N . GLN A 1 69 ? 13.176 1.749 -16.220 1.00 97.06 69 GLN A N 1
ATOM 533 C CA . GLN A 1 69 ? 12.523 0.503 -15.799 1.00 97.06 69 GLN A CA 1
ATOM 534 C C . GLN A 1 69 ? 12.708 0.261 -14.296 1.00 97.06 69 GLN A C 1
ATOM 536 O O . GLN A 1 69 ? 11.746 -0.093 -13.616 1.00 97.06 69 GLN A O 1
ATOM 541 N N . GLU A 1 70 ? 13.916 0.469 -13.770 1.00 96.31 70 GLU A N 1
ATOM 542 C CA . GLU A 1 70 ? 14.224 0.310 -12.345 1.00 96.31 70 GLU A CA 1
ATOM 543 C C . GLU A 1 70 ? 13.417 1.274 -11.470 1.00 96.31 70 GLU A C 1
ATOM 545 O O . GLU A 1 70 ? 12.827 0.840 -10.481 1.00 96.31 70 GLU A O 1
ATOM 550 N N . GLU A 1 71 ? 13.318 2.545 -11.865 1.00 97.19 71 GLU A N 1
ATOM 551 C CA . GLU A 1 71 ? 12.495 3.555 -11.190 1.00 97.19 71 GLU A CA 1
ATOM 552 C C . GLU A 1 71 ? 11.009 3.166 -11.203 1.00 97.19 71 GLU A C 1
ATOM 554 O O . GLU A 1 71 ? 10.353 3.154 -10.161 1.00 97.19 71 GLU A O 1
ATOM 559 N N . THR A 1 72 ? 10.497 2.728 -12.359 1.00 96.44 72 THR A N 1
ATOM 560 C CA . THR A 1 72 ? 9.111 2.246 -12.493 1.00 96.44 72 THR A CA 1
ATOM 561 C C . THR A 1 72 ? 8.839 1.056 -11.563 1.00 96.44 72 THR A C 1
ATOM 563 O O . THR A 1 72 ? 7.802 0.993 -10.902 1.00 96.44 72 THR A O 1
ATOM 566 N N . VAL A 1 73 ? 9.767 0.094 -11.485 1.00 96.19 73 VAL A N 1
ATOM 567 C CA . VAL A 1 73 ? 9.655 -1.073 -10.593 1.00 96.19 73 VAL A CA 1
ATOM 568 C C . VAL A 1 73 ? 9.743 -0.666 -9.124 1.00 96.19 73 VAL A C 1
ATOM 570 O O . VAL A 1 73 ? 9.045 -1.259 -8.299 1.00 96.19 73 VAL A O 1
ATOM 573 N N . ALA A 1 74 ? 10.584 0.310 -8.782 1.00 96.44 74 ALA A N 1
ATOM 574 C CA . ALA A 1 74 ? 10.701 0.820 -7.421 1.00 96.44 74 ALA A CA 1
ATOM 575 C C . ALA A 1 74 ? 9.376 1.429 -6.948 1.00 96.44 74 ALA A C 1
ATOM 577 O O . ALA A 1 74 ? 8.881 1.045 -5.890 1.00 96.44 74 ALA A O 1
ATOM 578 N N . GLU A 1 75 ? 8.747 2.271 -7.768 1.00 95.50 75 GLU A N 1
ATOM 579 C CA . GLU A 1 75 ? 7.452 2.874 -7.442 1.00 95.50 75 GLU A CA 1
ATOM 580 C C . GLU A 1 75 ? 6.342 1.818 -7.308 1.00 95.50 75 GLU A C 1
ATOM 582 O O . GLU A 1 75 ? 5.583 1.810 -6.337 1.00 95.50 75 GLU A O 1
ATOM 587 N N . LEU A 1 76 ? 6.295 0.839 -8.221 1.00 93.94 76 LEU A N 1
ATOM 588 C CA . LEU A 1 76 ? 5.346 -0.278 -8.134 1.00 93.94 76 LEU A CA 1
ATOM 589 C C . LEU A 1 76 ? 5.516 -1.097 -6.840 1.00 93.94 76 LEU A C 1
ATOM 591 O O . LEU A 1 76 ? 4.523 -1.563 -6.278 1.00 93.94 76 LEU A O 1
ATOM 595 N N . ARG A 1 77 ? 6.752 -1.266 -6.348 1.00 94.25 77 ARG A N 1
ATOM 596 C CA . ARG A 1 77 ? 7.032 -1.927 -5.058 1.00 94.25 77 ARG A CA 1
ATOM 597 C C . ARG A 1 77 ? 6.570 -1.089 -3.869 1.00 94.25 77 ARG A C 1
ATOM 599 O O . ARG A 1 77 ? 6.051 -1.660 -2.910 1.00 94.25 77 ARG A O 1
ATOM 606 N N . THR A 1 78 ? 6.744 0.231 -3.919 1.00 94.38 78 THR A N 1
ATOM 607 C CA . THR A 1 78 ? 6.242 1.146 -2.883 1.00 94.38 78 THR A CA 1
ATOM 608 C C . THR A 1 78 ? 4.729 1.003 -2.744 1.00 94.38 78 THR A C 1
ATOM 610 O O . THR A 1 78 ? 4.240 0.680 -1.661 1.00 94.38 78 THR A O 1
ATOM 613 N N . VAL A 1 79 ? 3.999 1.112 -3.858 1.00 92.12 79 VAL A N 1
ATOM 614 C CA . VAL A 1 79 ? 2.532 1.003 -3.880 1.00 92.12 79 VAL A CA 1
ATOM 615 C C . VAL A 1 79 ? 2.045 -0.369 -3.398 1.00 92.12 79 VAL A C 1
ATOM 617 O O . VAL A 1 79 ? 1.059 -0.467 -2.667 1.00 92.12 79 VAL A O 1
ATOM 620 N N . GLU A 1 80 ? 2.737 -1.449 -3.761 1.00 89.69 80 GLU A N 1
ATOM 621 C CA . GLU A 1 80 ? 2.435 -2.797 -3.264 1.00 89.69 80 GLU A CA 1
ATOM 622 C C . GLU A 1 80 ? 2.594 -2.908 -1.738 1.00 89.69 80 GLU A C 1
ATOM 624 O O . GLU A 1 80 ? 1.725 -3.467 -1.063 1.00 89.69 80 GLU A O 1
ATOM 629 N N . SER A 1 81 ? 3.681 -2.359 -1.187 1.00 91.56 81 SER A N 1
ATOM 630 C CA . SER A 1 81 ? 3.937 -2.342 0.257 1.00 91.56 81 SER A CA 1
ATOM 631 C C . SER A 1 81 ? 2.864 -1.548 1.011 1.00 91.56 81 SER A C 1
ATOM 633 O O . SER A 1 81 ? 2.335 -2.004 2.030 1.00 91.56 81 SER A O 1
ATOM 635 N N . GLU A 1 82 ? 2.472 -0.391 0.477 1.00 91.00 82 GLU A N 1
ATOM 636 C CA . GLU A 1 82 ? 1.400 0.435 1.036 1.00 91.00 82 GLU A CA 1
ATOM 637 C C . GLU A 1 82 ? 0.055 -0.303 1.008 1.00 91.00 82 GLU A C 1
ATOM 639 O O . GLU A 1 82 ? -0.619 -0.395 2.038 1.00 91.00 82 GLU A O 1
ATOM 644 N N . ALA A 1 83 ? -0.292 -0.943 -0.113 1.00 87.00 8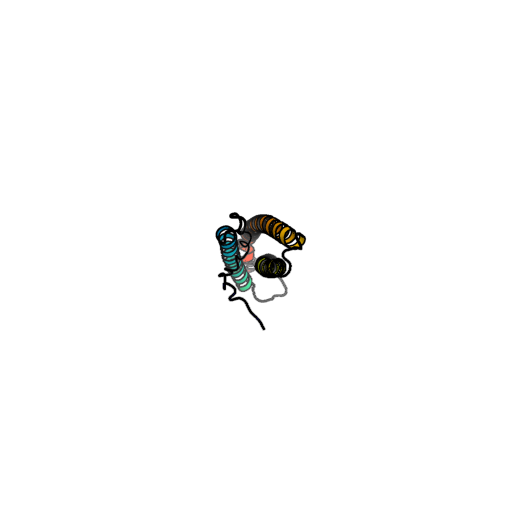3 ALA A N 1
ATOM 645 C CA . ALA A 1 83 ? -1.498 -1.762 -0.223 1.00 87.00 83 ALA A CA 1
ATOM 646 C C . ALA A 1 83 ? -1.524 -2.921 0.794 1.00 87.00 83 ALA A C 1
ATOM 648 O O . ALA A 1 83 ? -2.563 -3.182 1.412 1.00 87.00 83 ALA A O 1
ATOM 649 N N . ALA A 1 84 ? -0.388 -3.590 1.019 1.00 87.69 84 ALA A N 1
ATOM 650 C CA . ALA A 1 84 ? -0.266 -4.637 2.033 1.00 87.69 84 ALA A CA 1
ATOM 651 C C . ALA A 1 84 ? -0.480 -4.086 3.455 1.00 87.69 84 ALA A C 1
ATOM 653 O O . ALA A 1 84 ? -1.174 -4.711 4.265 1.00 87.69 84 ALA A O 1
ATOM 654 N N . SER A 1 85 ? 0.045 -2.891 3.744 1.00 91.88 85 SER A N 1
ATOM 655 C CA . SER A 1 85 ? -0.143 -2.217 5.035 1.00 91.88 85 SER A CA 1
ATOM 656 C C . SER A 1 85 ? -1.616 -1.886 5.315 1.00 91.88 85 SER A C 1
ATOM 658 O O . SER A 1 85 ? -2.091 -2.071 6.438 1.00 91.88 85 SER A O 1
ATOM 660 N N . TYR A 1 86 ? -2.383 -1.498 4.290 1.00 88.88 86 TYR A N 1
ATOM 661 C CA . TYR A 1 86 ? -3.814 -1.218 4.425 1.00 88.88 86 TYR A CA 1
ATOM 662 C C . TYR A 1 86 ? -4.623 -2.478 4.759 1.00 88.88 86 TYR A C 1
ATOM 664 O O . TYR A 1 86 ? -5.532 -2.437 5.594 1.00 88.88 86 TYR A O 1
ATOM 672 N N . LEU A 1 87 ? -4.286 -3.622 4.153 1.00 85.44 87 LEU A N 1
ATOM 673 C CA . LEU A 1 87 ? -4.932 -4.905 4.461 1.00 85.44 87 LEU A CA 1
ATOM 674 C C . LEU A 1 87 ? -4.675 -5.347 5.907 1.00 85.44 87 LEU A C 1
ATOM 676 O O . LEU A 1 87 ? -5.576 -5.845 6.596 1.00 85.44 87 LEU A O 1
ATOM 680 N N . ASP A 1 88 ? -3.451 -5.143 6.376 1.00 89.81 88 ASP A N 1
ATOM 681 C CA . ASP A 1 88 ? -3.063 -5.429 7.747 1.00 89.81 88 ASP A CA 1
ATOM 682 C C . ASP A 1 88 ? -3.760 -4.484 8.746 1.00 89.81 88 ASP A C 1
ATOM 684 O O . ASP A 1 88 ? -4.301 -4.947 9.755 1.00 89.81 88 ASP A O 1
ATOM 688 N N . GLN A 1 89 ? -3.888 -3.191 8.427 1.00 90.62 89 GLN A N 1
ATOM 689 C CA . GLN A 1 89 ? -4.647 -2.237 9.241 1.00 90.62 89 GLN A CA 1
ATOM 690 C C . GLN A 1 89 ? -6.100 -2.687 9.459 1.00 90.62 89 GLN A C 1
ATOM 692 O O . GLN A 1 89 ? -6.573 -2.697 10.600 1.00 90.62 89 GLN A O 1
ATOM 697 N N . ILE A 1 90 ? -6.788 -3.126 8.398 1.00 87.38 90 ILE A N 1
ATOM 698 C CA . ILE A 1 90 ? -8.163 -3.642 8.500 1.00 87.38 90 ILE A CA 1
ATOM 699 C C . ILE A 1 90 ? -8.214 -4.811 9.490 1.00 87.38 90 ILE A C 1
ATOM 701 O O . ILE A 1 90 ? -9.110 -4.893 10.330 1.00 87.38 90 ILE A O 1
ATOM 705 N N . SER A 1 91 ? -7.246 -5.724 9.418 1.00 89.44 91 SER A N 1
ATOM 706 C CA . SER A 1 91 ? -7.174 -6.880 10.317 1.00 89.44 91 SER A CA 1
ATOM 707 C C . SER A 1 91 ? -6.949 -6.455 11.775 1.00 89.44 91 SER A C 1
ATOM 709 O O . SER A 1 91 ? -7.620 -6.959 12.682 1.00 89.44 91 SER A O 1
ATOM 711 N N . ARG A 1 92 ? -6.074 -5.469 12.016 1.00 93.06 92 ARG A N 1
ATOM 712 C CA . ARG A 1 92 ? -5.815 -4.912 13.356 1.00 93.06 92 ARG A CA 1
ATOM 713 C C . ARG A 1 92 ? -7.038 -4.230 13.961 1.00 93.06 92 ARG A C 1
ATOM 715 O O . ARG A 1 92 ? -7.243 -4.362 15.172 1.00 93.06 92 ARG A O 1
ATOM 722 N N . TYR A 1 93 ? -7.856 -3.546 13.158 1.00 94.56 93 TYR A N 1
ATOM 723 C CA . TYR A 1 93 ? -9.112 -2.950 13.620 1.00 94.56 93 TYR A CA 1
ATOM 724 C C . TYR A 1 93 ? -10.033 -4.014 14.232 1.00 94.56 93 TYR A C 1
ATOM 726 O O . TYR A 1 93 ? -10.432 -3.884 15.391 1.00 94.56 93 TYR A O 1
ATOM 734 N N . TYR A 1 94 ? -10.280 -5.123 13.524 1.00 90.19 94 TYR A N 1
ATOM 735 C CA . TYR A 1 94 ? -11.137 -6.203 14.029 1.00 90.19 94 TYR A CA 1
ATOM 736 C C . TYR A 1 94 ? -10.597 -6.830 15.316 1.00 90.19 94 TYR A C 1
ATOM 738 O O . TYR A 1 94 ? -11.357 -7.046 16.262 1.00 90.19 94 TYR A O 1
ATOM 746 N N . ILE A 1 95 ? -9.285 -7.078 15.390 1.00 95.00 95 ILE A N 1
ATOM 747 C CA . ILE A 1 95 ? -8.644 -7.625 16.595 1.00 95.00 95 ILE A CA 1
ATOM 748 C C . ILE A 1 95 ? -8.809 -6.662 17.779 1.00 95.00 95 ILE A C 1
ATOM 750 O O . ILE A 1 95 ? -9.160 -7.081 18.884 1.00 95.00 95 ILE A O 1
ATOM 754 N N . THR A 1 96 ? -8.563 -5.370 17.561 1.00 96.44 96 THR A N 1
ATOM 755 C CA . THR A 1 96 ? -8.651 -4.336 18.602 1.00 96.44 96 THR A CA 1
ATOM 756 C C . THR A 1 96 ? -10.082 -4.178 19.093 1.00 96.44 96 THR A C 1
ATOM 758 O O . THR A 1 96 ? -10.341 -4.228 20.298 1.00 96.44 96 THR A O 1
ATOM 761 N N . ARG A 1 97 ? -11.033 -4.085 18.164 1.00 97.06 97 ARG A N 1
ATOM 762 C CA . ARG A 1 97 ? -12.454 -3.984 18.473 1.00 97.06 97 ARG A CA 1
ATOM 763 C C . ARG A 1 97 ? -12.954 -5.200 19.247 1.00 97.06 97 ARG A C 1
ATOM 765 O O . ARG A 1 97 ? -13.620 -5.036 20.264 1.00 97.06 97 ARG A O 1
ATOM 772 N N . ALA A 1 98 ? -12.585 -6.414 18.836 1.00 94.75 98 ALA A N 1
ATOM 773 C CA . ALA A 1 98 ? -12.955 -7.642 19.544 1.00 94.75 98 ALA A CA 1
ATOM 774 C C . ALA A 1 98 ? -12.426 -7.671 20.990 1.00 94.75 98 ALA A C 1
ATOM 776 O O . ALA A 1 98 ? -13.149 -8.062 21.914 1.00 94.75 98 ALA A O 1
ATOM 777 N N . LYS A 1 99 ? -11.186 -7.210 21.212 1.00 96.94 99 LYS A N 1
ATOM 778 C CA . LYS A 1 99 ? -10.612 -7.068 22.560 1.00 96.94 99 LYS A CA 1
ATOM 779 C C . LYS A 1 99 ? -11.403 -6.073 23.413 1.00 96.94 99 LYS A C 1
ATOM 781 O O . LYS A 1 99 ? -11.704 -6.389 24.562 1.00 96.94 99 LYS A O 1
ATOM 786 N N . LEU A 1 100 ? -11.774 -4.915 22.864 1.00 96.44 100 LEU A N 1
ATOM 787 C CA . LEU A 1 100 ? -12.561 -3.903 23.581 1.00 96.44 100 LEU A CA 1
ATOM 788 C C . LEU A 1 100 ? -13.973 -4.394 23.909 1.00 96.44 100 LEU A C 1
ATOM 790 O O . LEU A 1 100 ? -14.404 -4.292 25.053 1.00 96.44 100 LEU A O 1
ATOM 794 N N . VAL A 1 101 ? -14.663 -5.022 22.957 1.00 95.38 101 VAL A N 1
ATOM 795 C CA . VAL A 1 101 ? -15.988 -5.622 23.193 1.00 95.38 101 VAL A CA 1
ATOM 796 C C . VAL A 1 101 ? -15.925 -6.680 24.299 1.00 95.38 101 VAL A C 1
ATOM 798 O O . VAL A 1 101 ? -16.786 -6.717 25.178 1.00 95.38 101 VAL A O 1
ATOM 801 N N . SER A 1 102 ? -14.861 -7.487 24.327 1.00 96.88 102 SER A N 1
ATOM 802 C CA . SER A 1 102 ? -14.635 -8.456 25.407 1.00 96.88 102 SER A CA 1
ATOM 803 C C . SER A 1 102 ? -14.419 -7.781 26.769 1.00 96.88 102 SER A C 1
ATOM 805 O O . SER A 1 102 ? -14.788 -8.345 27.798 1.00 96.88 102 SER A O 1
ATOM 807 N N . LYS A 1 103 ? -13.828 -6.577 26.806 1.00 97.38 103 LYS A N 1
ATOM 808 C CA . LYS A 1 103 ? -13.676 -5.778 28.032 1.00 97.38 103 LYS A CA 1
ATOM 809 C C . LYS A 1 103 ? -15.004 -5.183 28.495 1.00 97.38 103 LYS A C 1
ATOM 811 O O . LYS A 1 103 ? -15.279 -5.275 29.684 1.00 97.38 103 LYS A O 1
ATOM 816 N N . ILE A 1 104 ? -15.852 -4.699 27.585 1.00 96.69 104 ILE A N 1
ATOM 817 C CA . ILE A 1 104 ? -17.214 -4.230 27.909 1.00 96.69 104 ILE A CA 1
ATOM 818 C C . ILE A 1 104 ? -18.026 -5.350 28.569 1.00 96.69 104 ILE A C 1
ATOM 820 O O . ILE A 1 104 ? -18.683 -5.126 29.580 1.00 96.69 104 ILE A O 1
ATOM 824 N N . ALA A 1 105 ? -17.953 -6.570 28.027 1.00 95.69 105 ALA A N 1
ATOM 825 C CA . ALA A 1 105 ? -18.653 -7.720 28.597 1.00 95.69 105 ALA A CA 1
ATOM 826 C C . ALA A 1 105 ? -18.161 -8.077 30.015 1.00 95.69 105 ALA A C 1
ATOM 828 O O . ALA A 1 105 ? -18.959 -8.481 30.855 1.00 95.69 105 ALA A O 1
ATOM 829 N N . LYS A 1 106 ? -16.856 -7.920 30.288 1.00 97.00 106 LYS A N 1
ATOM 830 C CA . LYS A 1 106 ? -16.247 -8.210 31.600 1.00 97.00 106 LYS A CA 1
ATOM 831 C C . LYS A 1 106 ? -16.433 -7.086 32.624 1.00 97.00 106 LYS A C 1
ATOM 833 O O . LYS A 1 106 ? -16.544 -7.369 33.812 1.00 97.00 106 LYS A O 1
ATOM 838 N N . TYR A 1 107 ? -16.455 -5.833 32.177 1.00 96.38 107 TYR A N 1
ATOM 839 C CA . TYR A 1 107 ? -16.495 -4.637 33.020 1.00 96.38 107 TYR A CA 1
ATOM 840 C C . TYR A 1 107 ? -17.591 -3.675 32.534 1.00 96.38 107 TYR A C 1
ATOM 842 O O . TYR A 1 107 ? -17.288 -2.594 32.030 1.00 96.38 107 TYR A O 1
ATOM 850 N N . PRO A 1 108 ? -18.877 -4.047 32.669 1.00 94.75 108 PRO A N 1
ATOM 851 C CA . PRO A 1 108 ? -19.981 -3.301 32.063 1.00 94.75 108 PRO A CA 1
ATOM 852 C C . PRO A 1 108 ? -20.217 -1.913 32.670 1.00 94.75 108 PRO A C 1
ATOM 854 O O . PRO A 1 108 ? -20.925 -1.125 32.060 1.00 94.75 108 PRO A O 1
ATOM 857 N N . HIS A 1 109 ? -19.654 -1.634 33.848 1.00 96.31 109 HIS A N 1
ATOM 858 C CA . HIS A 1 109 ? -19.739 -0.351 34.551 1.00 96.31 109 HIS A CA 1
ATOM 859 C C . HIS A 1 109 ? -18.660 0.653 34.112 1.00 96.31 109 HIS A C 1
ATOM 861 O O . HIS A 1 109 ? -18.723 1.819 34.488 1.00 96.31 109 HIS A O 1
ATOM 867 N N . VAL A 1 110 ? -17.651 0.208 33.355 1.00 97.31 110 VAL A N 1
ATOM 868 C CA . VAL A 1 110 ? -16.588 1.077 32.837 1.00 97.31 110 VAL A CA 1
ATOM 869 C C . VAL A 1 110 ? -17.019 1.598 31.470 1.00 97.31 110 VAL A C 1
ATOM 871 O O . VAL A 1 110 ? -16.784 0.965 30.437 1.00 97.31 110 VAL A O 1
ATOM 874 N N . GLU A 1 111 ? -17.669 2.759 31.469 1.00 95.81 111 GLU A N 1
ATOM 875 C CA . GLU A 1 111 ? -18.225 3.378 30.258 1.00 95.81 111 GLU A CA 1
ATOM 876 C C . GLU A 1 111 ? -17.153 3.771 29.229 1.00 95.81 111 GLU A C 1
ATOM 878 O O . GLU A 1 111 ? -17.427 3.765 28.025 1.00 95.81 111 GLU A O 1
ATOM 883 N N . ASP A 1 112 ? -15.910 4.006 29.664 1.00 97.75 112 ASP A N 1
ATOM 884 C CA . ASP A 1 112 ? -14.790 4.318 28.770 1.00 97.75 112 ASP A CA 1
ATOM 885 C C . ASP A 1 112 ? -14.592 3.244 27.698 1.00 97.75 112 ASP A C 1
ATOM 887 O O . ASP A 1 112 ? -14.343 3.574 26.543 1.00 97.75 112 ASP A O 1
ATOM 891 N N . TYR A 1 113 ? -14.797 1.958 28.016 1.00 96.69 113 TYR A N 1
ATOM 892 C CA . TYR A 1 113 ? -14.671 0.904 27.007 1.00 96.69 113 TYR A CA 1
ATOM 893 C C . TYR A 1 113 ? -15.709 1.033 25.887 1.00 96.69 113 TYR A C 1
ATOM 895 O O . TYR A 1 113 ? -15.389 0.750 24.731 1.00 96.69 113 TYR A O 1
ATOM 903 N N . ARG A 1 114 ? -16.939 1.464 26.197 1.00 93.69 114 ARG A N 1
ATOM 904 C CA . ARG A 1 114 ? -17.981 1.707 25.184 1.00 93.69 114 ARG A CA 1
ATOM 905 C C . ARG A 1 114 ? -17.626 2.917 24.336 1.00 93.69 114 ARG A C 1
ATOM 907 O O . ARG A 1 114 ? -17.711 2.838 23.114 1.00 93.69 114 ARG A O 1
ATOM 914 N N . ARG A 1 115 ? -17.175 3.996 24.980 1.00 95.94 115 ARG A N 1
ATOM 915 C CA . ARG A 1 115 ? -16.731 5.211 24.295 1.00 95.94 115 ARG A CA 1
ATOM 916 C C . ARG A 1 115 ? -15.561 4.934 23.352 1.00 95.94 115 ARG A C 1
ATOM 918 O O . ARG A 1 115 ? -15.622 5.329 22.194 1.00 95.94 115 ARG A O 1
ATOM 925 N N . THR A 1 116 ? -14.548 4.190 23.797 1.00 96.00 116 THR A N 1
ATOM 926 C CA . THR A 1 116 ? -13.402 3.828 22.953 1.00 96.00 116 THR A CA 1
ATOM 927 C C . THR A 1 116 ? -13.827 3.007 21.737 1.00 96.00 116 THR A C 1
ATOM 929 O O . THR A 1 116 ? -13.268 3.210 20.665 1.00 96.00 116 THR A O 1
ATOM 932 N N . VAL A 1 117 ? -14.815 2.105 21.855 1.00 95.75 117 VAL A N 1
ATOM 933 C CA . VAL A 1 117 ? -15.345 1.379 20.683 1.00 95.75 117 VAL A CA 1
ATOM 934 C C . VAL A 1 117 ? -15.919 2.349 19.651 1.00 95.75 117 VAL A C 1
ATOM 936 O O . VAL A 1 117 ? -15.597 2.221 18.474 1.00 95.75 117 VAL A O 1
ATOM 939 N N . THR A 1 118 ? -16.708 3.334 20.081 1.00 93.50 118 THR A N 1
ATOM 940 C CA . THR A 1 118 ? -17.237 4.371 19.183 1.00 93.50 118 THR A CA 1
ATOM 941 C C . THR A 1 118 ? -16.111 5.158 18.512 1.00 93.50 118 THR A C 1
ATOM 943 O O . THR A 1 118 ? -16.109 5.298 17.293 1.00 93.50 118 THR A O 1
ATOM 946 N N . GLU A 1 119 ? -15.108 5.598 19.277 1.00 95.06 119 GLU A N 1
ATOM 947 C CA . GLU A 1 119 ? -13.984 6.378 18.744 1.00 95.06 119 GLU A CA 1
ATOM 948 C C . GLU A 1 119 ? -13.148 5.589 17.718 1.00 95.06 119 GLU A C 1
ATOM 950 O O . GLU A 1 119 ? -12.766 6.135 16.680 1.00 95.06 119 GLU A O 1
ATOM 955 N N . ILE A 1 120 ? -12.880 4.293 17.948 1.00 95.81 120 ILE A N 1
ATOM 956 C CA . ILE A 1 120 ? -12.152 3.480 16.956 1.00 95.81 120 ILE A CA 1
ATOM 957 C C . ILE A 1 120 ? -12.996 3.171 15.717 1.00 95.81 120 ILE A C 1
ATOM 959 O O . ILE A 1 120 ? -12.433 3.051 14.631 1.00 95.81 120 ILE A O 1
ATOM 963 N N . ASP A 1 121 ? -14.318 3.045 15.865 1.00 93.56 121 ASP A N 1
ATOM 964 C CA . ASP A 1 121 ? -15.248 2.792 14.762 1.00 93.56 121 ASP A CA 1
ATOM 965 C C . ASP A 1 121 ? -15.323 4.033 13.844 1.00 93.56 121 ASP A C 1
ATOM 967 O O . ASP A 1 121 ? -15.230 3.912 12.620 1.00 93.56 121 ASP A O 1
ATOM 971 N N . GLU A 1 122 ? -15.390 5.237 14.420 1.00 92.25 122 GLU A N 1
ATOM 972 C CA . GLU A 1 122 ? -15.336 6.508 13.681 1.00 92.25 122 GLU A CA 1
ATOM 973 C C . GLU A 1 122 ? -13.982 6.726 12.995 1.00 92.25 122 GLU A C 1
ATOM 975 O O . GLU A 1 122 ? -13.925 7.069 11.807 1.00 92.25 122 GLU A O 1
ATOM 980 N N . LYS A 1 123 ? -12.881 6.471 13.714 1.00 93.81 123 LYS A N 1
ATOM 981 C CA . LYS A 1 123 ? -11.528 6.540 13.152 1.00 93.81 123 LYS A CA 1
ATOM 982 C C . LYS A 1 123 ? -11.371 5.596 11.960 1.00 93.81 123 LYS A C 1
ATOM 984 O O . LYS A 1 123 ? -10.812 5.999 10.940 1.00 93.81 123 LYS A O 1
ATOM 989 N N . GLU A 1 124 ? -11.844 4.355 12.075 1.00 92.81 124 GLU A N 1
ATOM 990 C CA . GLU A 1 124 ? -11.746 3.365 11.000 1.00 92.81 124 GLU A CA 1
ATOM 991 C C . GLU A 1 124 ? -12.538 3.809 9.768 1.00 92.81 124 GLU A C 1
ATOM 993 O O . GLU A 1 124 ? -12.031 3.728 8.651 1.00 92.81 124 GLU A O 1
ATOM 998 N N . TYR A 1 125 ? -13.740 4.362 9.951 1.00 87.00 125 TYR A N 1
ATOM 999 C CA . TYR A 1 125 ? -14.530 4.897 8.840 1.00 87.00 125 TYR A CA 1
ATOM 1000 C C . TYR A 1 125 ? -13.781 5.993 8.065 1.00 87.00 125 TYR A C 1
ATOM 1002 O O . TYR A 1 125 ? -13.693 5.937 6.833 1.00 87.00 125 TYR A O 1
ATOM 1010 N N . ILE A 1 126 ? -13.204 6.969 8.774 1.00 89.94 126 ILE A N 1
ATOM 1011 C CA . ILE A 1 126 ? -12.411 8.041 8.153 1.00 89.94 126 ILE A CA 1
ATOM 1012 C C . ILE A 1 126 ? -11.177 7.451 7.463 1.00 89.94 126 ILE A C 1
ATOM 1014 O O . ILE A 1 126 ? -10.889 7.792 6.315 1.00 89.94 126 ILE A O 1
ATOM 1018 N N . SER A 1 127 ? -10.481 6.523 8.122 1.00 90.38 127 SER A N 1
ATOM 1019 C CA . SER A 1 127 ? -9.294 5.886 7.559 1.00 90.38 127 SER A CA 1
ATOM 1020 C C . SER A 1 127 ? -9.601 5.147 6.259 1.00 90.38 127 SER A C 1
ATOM 1022 O O . SER A 1 127 ? -8.881 5.320 5.282 1.00 90.38 127 SER A O 1
ATOM 1024 N N . LEU A 1 128 ? -10.685 4.370 6.196 1.00 87.88 128 LEU A N 1
ATOM 1025 C CA . LEU A 1 128 ? -11.078 3.657 4.977 1.00 87.88 128 LEU A CA 1
ATOM 1026 C C . LEU A 1 128 ? -11.366 4.618 3.817 1.00 87.88 128 LEU A C 1
ATOM 1028 O O . LEU A 1 128 ? -11.017 4.329 2.674 1.00 87.88 128 LEU A O 1
ATOM 1032 N N . ARG A 1 129 ? -11.979 5.776 4.095 1.00 87.94 129 ARG A N 1
ATOM 1033 C CA . ARG A 1 129 ? -12.244 6.817 3.086 1.00 87.94 129 ARG A CA 1
ATOM 1034 C C . ARG A 1 129 ? -10.960 7.430 2.530 1.00 87.94 129 ARG A C 1
ATOM 1036 O O . ARG A 1 129 ? -10.883 7.669 1.321 1.00 87.94 129 ARG A O 1
ATOM 1043 N N . LEU A 1 130 ? -9.980 7.680 3.397 1.00 89.50 130 LEU A N 1
ATOM 1044 C CA . LEU A 1 130 ? -8.665 8.176 2.994 1.00 89.50 130 LEU A CA 1
ATOM 1045 C C . LEU A 1 130 ? -7.938 7.140 2.144 1.00 89.50 130 LEU A C 1
ATOM 1047 O O . LEU A 1 130 ? -7.505 7.464 1.045 1.00 89.50 130 LEU A O 1
ATOM 1051 N N . ILE A 1 131 ? -7.918 5.883 2.582 1.00 88.50 131 ILE A N 1
ATOM 1052 C CA . ILE A 1 131 ? -7.228 4.824 1.851 1.00 88.50 131 ILE A CA 1
ATOM 1053 C C . ILE A 1 131 ? -7.838 4.608 0.455 1.00 88.50 131 ILE A C 1
ATOM 1055 O O . ILE A 1 131 ? -7.105 4.483 -0.518 1.00 88.50 131 ILE A O 1
ATOM 1059 N N . ILE A 1 132 ? -9.170 4.621 0.304 1.00 85.06 132 ILE A N 1
ATOM 1060 C CA . ILE A 1 132 ? -9.801 4.538 -1.031 1.00 85.06 132 ILE A CA 1
ATOM 1061 C C . ILE A 1 132 ? -9.337 5.686 -1.937 1.00 85.06 132 ILE A C 1
ATOM 1063 O O . ILE A 1 132 ? -9.150 5.496 -3.140 1.00 85.06 132 ILE A O 1
ATOM 1067 N N . SER A 1 133 ? -9.186 6.884 -1.370 1.00 89.12 133 SER A N 1
ATOM 1068 C CA . SER A 1 133 ? -8.705 8.043 -2.121 1.00 89.12 133 SER A CA 1
ATOM 1069 C C . SER A 1 133 ? -7.245 7.862 -2.528 1.00 89.12 133 SER A C 1
ATOM 1071 O O . SER A 1 133 ? -6.917 8.152 -3.674 1.00 89.12 133 SER A O 1
ATOM 1073 N N . GLU A 1 134 ? -6.419 7.315 -1.638 1.00 91.25 134 GLU A N 1
ATOM 1074 C CA . GLU A 1 134 ? -5.006 7.039 -1.893 1.00 91.25 134 GLU A CA 1
ATOM 1075 C C . GLU A 1 134 ? -4.813 5.978 -2.978 1.00 91.25 134 GLU A C 1
ATOM 1077 O O . GLU A 1 134 ? -4.116 6.227 -3.953 1.00 91.25 134 GLU A O 1
ATOM 1082 N N . LEU A 1 135 ? -5.543 4.859 -2.915 1.00 86.81 135 LEU A N 1
ATOM 1083 C CA . LEU A 1 135 ? -5.515 3.830 -3.963 1.00 86.81 135 LEU A CA 1
ATOM 1084 C C . LEU A 1 135 ? -5.827 4.397 -5.352 1.00 86.81 135 LEU A C 1
ATOM 1086 O O . LEU A 1 135 ? -5.210 4.027 -6.350 1.00 86.81 135 LEU A O 1
ATOM 1090 N N . ARG A 1 136 ? -6.819 5.292 -5.435 1.00 88.25 136 ARG A N 1
ATOM 1091 C CA . ARG A 1 136 ? -7.169 5.953 -6.696 1.00 88.25 136 ARG A CA 1
ATOM 1092 C C . ARG A 1 136 ? -6.038 6.864 -7.164 1.00 88.25 136 ARG A C 1
ATOM 1094 O O . ARG A 1 136 ? -5.759 6.888 -8.358 1.00 88.25 136 ARG A O 1
ATOM 1101 N N . ASN A 1 137 ? -5.419 7.611 -6.254 1.00 91.81 137 ASN A N 1
ATOM 1102 C CA . ASN A 1 137 ? -4.303 8.490 -6.587 1.00 91.81 137 ASN A CA 1
ATOM 1103 C C . ASN A 1 137 ? -3.117 7.669 -7.103 1.00 91.81 137 ASN A C 1
ATOM 1105 O O . ASN A 1 137 ? -2.668 7.921 -8.215 1.00 91.81 137 ASN A O 1
ATOM 1109 N N . GLN A 1 138 ? -2.713 6.630 -6.369 1.00 93.00 138 GLN A N 1
ATOM 1110 C CA . GLN A 1 138 ? -1.662 5.686 -6.759 1.00 93.00 138 GLN A CA 1
ATOM 1111 C C . GLN A 1 138 ? -1.938 5.046 -8.125 1.00 93.00 138 GLN A C 1
ATOM 1113 O O . GLN A 1 138 ? -1.040 4.937 -8.953 1.00 93.00 138 GLN A O 1
ATOM 1118 N N . TYR A 1 139 ? -3.184 4.645 -8.406 1.00 88.38 139 TYR A N 1
ATOM 1119 C CA . TYR A 1 139 ? -3.548 4.126 -9.728 1.00 88.38 139 TYR A CA 1
ATOM 1120 C C . TYR A 1 139 ? -3.267 5.145 -10.837 1.00 88.38 139 TYR A C 1
ATOM 1122 O O . TYR A 1 139 ? -2.668 4.809 -11.857 1.00 88.38 139 TYR A O 1
ATOM 1130 N N . VAL A 1 140 ? -3.707 6.391 -10.645 1.00 92.31 140 VAL A N 1
ATOM 1131 C CA . VAL A 1 140 ? -3.558 7.452 -11.646 1.00 92.31 140 VAL A CA 1
ATOM 1132 C C . VAL A 1 140 ? -2.089 7.828 -11.835 1.00 92.31 140 VAL A C 1
ATOM 1134 O O . VAL A 1 140 ? -1.660 7.977 -12.977 1.00 92.31 140 VAL A O 1
ATOM 1137 N N . THR A 1 141 ? -1.311 7.942 -10.756 1.00 95.31 141 THR A N 1
ATOM 1138 C CA . THR A 1 141 ? 0.117 8.287 -10.828 1.00 95.31 141 THR A CA 1
ATOM 1139 C C . THR A 1 141 ? 0.932 7.176 -11.481 1.00 95.31 141 THR A C 1
ATOM 1141 O O . THR A 1 141 ? 1.711 7.459 -12.389 1.00 95.31 141 THR A O 1
ATOM 1144 N N . LEU A 1 142 ? 0.702 5.910 -11.109 1.00 94.50 142 LEU A N 1
ATOM 1145 C CA . LEU A 1 142 ? 1.340 4.761 -11.755 1.00 94.50 142 LEU A CA 1
ATOM 1146 C C . LEU A 1 142 ? 1.002 4.704 -13.244 1.00 94.50 142 LEU A C 1
ATOM 1148 O O . LEU A 1 142 ? 1.889 4.530 -14.078 1.00 94.50 142 LEU A O 1
ATOM 1152 N N . HIS A 1 143 ? -0.275 4.868 -13.588 1.00 92.06 143 HIS A N 1
ATOM 1153 C CA . HIS A 1 143 ? -0.724 4.854 -14.974 1.00 92.06 143 HIS A CA 1
ATOM 1154 C C . HIS A 1 143 ? -0.067 5.973 -15.797 1.00 92.06 143 HIS A C 1
ATOM 1156 O O . HIS A 1 143 ? 0.437 5.714 -16.888 1.00 92.06 143 HIS A O 1
ATOM 1162 N N . ASP A 1 144 ? -0.031 7.199 -15.273 1.00 96.56 144 ASP A N 1
ATOM 1163 C CA . ASP A 1 144 ? 0.623 8.342 -15.916 1.00 96.56 144 ASP A CA 1
ATOM 1164 C C . ASP A 1 144 ? 2.134 8.115 -16.105 1.00 96.56 144 ASP A C 1
ATOM 1166 O O . ASP A 1 144 ? 2.649 8.275 -17.215 1.00 96.56 144 ASP A O 1
ATOM 1170 N N . MET A 1 145 ? 2.830 7.661 -15.058 1.00 95.94 145 MET A N 1
ATOM 1171 C CA . MET A 1 145 ? 4.260 7.342 -15.102 1.00 95.94 145 MET A CA 1
ATOM 1172 C C . MET A 1 145 ? 4.567 6.265 -16.151 1.00 95.94 145 MET A C 1
ATOM 1174 O O . MET A 1 145 ? 5.490 6.429 -16.951 1.00 95.94 145 MET A O 1
ATOM 1178 N N . ILE A 1 146 ? 3.788 5.180 -16.185 1.00 94.69 146 ILE A N 1
ATOM 1179 C CA . ILE A 1 146 ? 3.984 4.079 -17.135 1.00 94.69 146 ILE A CA 1
ATOM 1180 C C . ILE A 1 146 ? 3.723 4.545 -18.565 1.00 94.69 146 ILE A C 1
ATOM 1182 O O . ILE A 1 146 ? 4.521 4.248 -19.452 1.00 94.69 146 ILE A O 1
ATOM 1186 N N . LEU A 1 147 ? 2.631 5.275 -18.809 1.00 96.06 147 LEU A N 1
ATOM 1187 C CA . LEU A 1 147 ? 2.293 5.727 -20.158 1.00 96.06 147 LEU A CA 1
ATOM 1188 C C . LEU A 1 147 ? 3.330 6.695 -20.722 1.00 96.06 147 LEU A C 1
ATOM 1190 O O . LEU A 1 147 ? 3.726 6.546 -21.877 1.00 96.06 147 LEU A O 1
ATOM 1194 N N . LYS A 1 148 ? 3.814 7.644 -19.915 1.00 97.75 148 LYS A N 1
ATOM 1195 C CA . LYS A 1 148 ? 4.864 8.587 -20.333 1.00 97.75 148 LYS A CA 1
ATOM 1196 C C . LYS A 1 148 ? 6.162 7.884 -20.725 1.00 97.75 148 LYS A C 1
ATOM 1198 O O . LYS A 1 148 ? 6.865 8.348 -21.617 1.00 97.75 148 LYS A O 1
ATOM 1203 N N . ASN A 1 149 ? 6.457 6.756 -20.085 1.00 96.38 149 ASN A N 1
ATOM 1204 C CA . ASN A 1 149 ? 7.716 6.036 -20.243 1.00 96.38 149 ASN A CA 1
ATOM 1205 C C . ASN A 1 149 ? 7.589 4.733 -21.050 1.00 96.38 149 ASN A C 1
ATOM 1207 O O . ASN A 1 149 ? 8.556 3.974 -21.146 1.00 96.38 149 ASN A O 1
ATOM 1211 N N . ILE A 1 150 ? 6.429 4.463 -21.659 1.00 95.94 150 ILE A N 1
ATOM 1212 C CA . ILE A 1 150 ? 6.086 3.142 -22.208 1.00 95.94 150 ILE A CA 1
ATOM 1213 C C . ILE A 1 150 ? 7.073 2.640 -23.270 1.00 95.94 150 ILE A C 1
ATOM 1215 O O . ILE A 1 150 ? 7.385 1.448 -23.311 1.00 95.94 150 ILE A O 1
ATOM 1219 N N . GLU A 1 151 ? 7.609 3.539 -24.097 1.00 95.19 151 GLU A N 1
ATOM 1220 C CA . GLU A 1 151 ? 8.581 3.194 -25.137 1.00 95.19 151 GLU A CA 1
ATOM 1221 C C . GLU A 1 151 ? 9.910 2.736 -24.532 1.00 95.19 151 GLU A C 1
ATOM 1223 O O . GLU A 1 151 ? 10.444 1.697 -24.920 1.00 95.19 151 GLU A O 1
ATOM 1228 N N . LYS A 1 152 ? 10.412 3.456 -23.521 1.00 94.62 152 LYS A N 1
ATOM 1229 C CA . LYS A 1 152 ? 11.644 3.089 -22.809 1.00 94.62 152 LYS A CA 1
ATOM 1230 C C . LYS A 1 152 ? 11.454 1.854 -21.935 1.00 94.62 152 LYS A C 1
ATOM 1232 O O . LYS A 1 152 ? 12.367 1.042 -21.850 1.00 94.62 152 LYS A O 1
ATOM 1237 N N . ILE A 1 153 ? 10.264 1.655 -21.371 1.00 95.62 153 ILE A N 1
ATOM 1238 C CA . ILE A 1 153 ? 9.922 0.436 -20.629 1.00 95.62 153 ILE A CA 1
ATOM 1239 C C . ILE A 1 153 ? 9.937 -0.793 -21.547 1.00 95.62 153 ILE A C 1
ATOM 1241 O O . ILE A 1 153 ? 10.454 -1.836 -21.158 1.00 95.62 153 ILE A O 1
ATOM 1245 N N . LYS A 1 154 ? 9.396 -0.692 -22.767 1.00 94.50 154 LYS A N 1
ATOM 1246 C CA . LYS A 1 154 ? 9.378 -1.806 -23.733 1.00 94.50 154 LYS A CA 1
ATOM 1247 C C . LYS A 1 154 ? 10.726 -2.033 -24.414 1.00 94.50 154 LYS A C 1
ATOM 1249 O O . LYS A 1 154 ? 11.060 -3.169 -24.741 1.00 94.50 154 LYS A O 1
ATOM 1254 N N . ARG A 1 155 ? 11.460 -0.955 -24.695 1.00 93.62 155 ARG A N 1
ATOM 1255 C CA . ARG A 1 155 ? 12.723 -0.951 -25.445 1.00 93.62 155 ARG A CA 1
ATOM 1256 C C . ARG A 1 155 ? 13.730 -0.029 -24.744 1.00 93.62 155 ARG A C 1
ATOM 1258 O O . ARG A 1 155 ? 13.929 1.113 -25.166 1.00 93.62 155 ARG A O 1
ATOM 1265 N N . PRO A 1 156 ? 14.377 -0.509 -23.669 1.00 93.44 156 PRO A N 1
ATOM 1266 C CA . PRO A 1 156 ? 15.251 0.322 -22.840 1.00 93.44 156 PRO A CA 1
ATOM 1267 C C . PRO A 1 156 ? 16.556 0.715 -23.542 1.00 93.44 156 PRO A C 1
ATOM 1269 O O . PRO A 1 156 ? 17.119 1.770 -23.249 1.00 93.44 156 PRO A O 1
ATOM 1272 N N . ARG A 1 157 ? 17.013 -0.090 -24.507 1.00 91.44 157 ARG A N 1
ATOM 1273 C CA . ARG A 1 157 ? 18.197 0.185 -25.329 1.00 91.44 157 ARG A CA 1
ATOM 1274 C C . ARG A 1 157 ? 17.786 0.521 -26.756 1.00 91.44 157 ARG A C 1
ATOM 1276 O O . ARG A 1 157 ? 17.026 -0.221 -27.375 1.00 91.44 157 ARG A O 1
ATOM 1283 N N . SER A 1 158 ? 18.301 1.629 -27.282 1.00 79.38 158 SER A N 1
ATOM 1284 C CA . SER A 1 158 ? 18.270 1.902 -28.721 1.00 79.38 158 SER A CA 1
ATOM 1285 C C . SER A 1 158 ? 19.187 0.921 -29.451 1.00 79.38 158 SER A C 1
ATOM 1287 O O . SER A 1 158 ? 20.275 0.608 -28.968 1.00 79.38 158 SER A O 1
ATOM 1289 N N . SER A 1 159 ? 18.747 0.433 -30.611 1.00 67.19 159 SER A N 1
ATOM 1290 C CA . SER A 1 159 ? 19.615 -0.337 -31.499 1.00 67.19 159 SER A CA 1
ATOM 1291 C C . SER A 1 159 ? 20.673 0.601 -32.073 1.00 67.19 159 SER A C 1
ATOM 1293 O O . SER A 1 159 ? 20.332 1.565 -32.750 1.00 67.19 159 SER A O 1
ATOM 1295 N N . ASN A 1 160 ? 21.954 0.309 -31.850 1.00 57.91 160 ASN A N 1
ATOM 1296 C CA . ASN A 1 160 ? 23.061 1.045 -32.473 1.00 57.91 160 ASN A CA 1
ATOM 1297 C C . ASN A 1 160 ? 23.169 0.781 -33.994 1.00 57.91 160 ASN A C 1
ATOM 1299 O O . ASN A 1 160 ? 24.121 1.228 -34.626 1.00 57.91 160 ASN A O 1
ATOM 1303 N N . ALA A 1 161 ? 22.231 0.033 -34.591 1.00 54.44 161 ALA A N 1
ATOM 1304 C CA . ALA A 1 161 ? 22.253 -0.313 -36.011 1.00 54.44 161 ALA A CA 1
ATOM 1305 C C . ALA A 1 161 ? 21.963 0.873 -36.953 1.00 54.44 161 ALA A C 1
ATOM 1307 O O . ALA A 1 161 ? 22.223 0.757 -38.146 1.00 54.44 161 ALA A O 1
ATOM 1308 N N . GLU A 1 162 ? 21.450 2.002 -36.451 1.00 49.47 162 GLU A N 1
ATOM 1309 C CA . GLU A 1 162 ? 21.164 3.188 -37.277 1.00 49.47 162 GLU A CA 1
ATOM 1310 C C . GLU A 1 162 ? 22.396 4.063 -37.561 1.00 49.47 162 GLU A C 1
ATOM 1312 O O . GLU A 1 162 ? 22.350 4.889 -38.464 1.00 49.47 162 GLU A O 1
ATOM 1317 N N . THR A 1 163 ? 23.518 3.870 -36.863 1.00 51.31 163 THR A N 1
ATOM 1318 C CA . THR A 1 163 ? 24.722 4.708 -37.038 1.00 51.31 163 THR A CA 1
ATOM 1319 C C . THR A 1 163 ? 25.724 4.158 -38.064 1.00 51.31 163 THR A C 1
ATOM 1321 O O . THR A 1 163 ? 26.850 4.646 -38.134 1.00 51.31 163 THR A O 1
ATOM 1324 N N . LEU A 1 164 ? 25.356 3.120 -38.826 1.00 45.78 164 LEU A N 1
ATOM 1325 C CA . LEU A 1 164 ? 26.250 2.402 -39.750 1.00 45.78 164 LEU A CA 1
ATOM 1326 C C . LEU A 1 164 ? 25.940 2.599 -41.247 1.00 45.78 164 LEU A C 1
ATOM 1328 O O . LEU A 1 164 ? 26.483 1.853 -42.062 1.00 45.78 164 LEU A O 1
ATOM 1332 N N . TYR A 1 165 ? 25.131 3.595 -41.621 1.00 45.44 165 TYR A N 1
ATOM 1333 C CA . TYR A 1 165 ? 24.877 3.951 -43.025 1.00 45.44 165 TYR A CA 1
ATOM 1334 C C . TYR A 1 165 ? 25.085 5.437 -43.298 1.00 45.44 165 TYR A C 1
ATOM 1336 O O . TYR A 1 165 ? 24.619 6.257 -42.476 1.00 45.44 165 TYR A O 1
#